Protein AF-A0A392Q602-F1 (afdb_monomer_lite)

pLDDT: mean 74.86, std 19.43, range [31.34, 97.75]

Secondary structure (DSSP, 8-state):
-EE-B---TT-EEETTEEPPBT--EE--TT-EEEETT-S--EE----SS-SS-PPPPPS---PPPPPPTT-HHHHHHHHHHHHHHT--HHHHHHHHTT----------------------------B-TTSPBPP----

InterPro domains:
  IPR000253 Forkhead-associated (FHA) domain [PF00498] (1-35)
  IPR008984 SMAD/FHA domain superfamily [SSF49879] (1-48)
  IPR050923 Cellular Process Regulator and RNA Processing Protein [PTHR23308] (1-133)

Structure (mmCIF, N/CA/C/O backbone):
data_AF-A0A392Q602-F1
#
_entry.id   AF-A0A392Q602-F1
#
loop_
_atom_site.group_PDB
_atom_site.id
_atom_site.type_symbol
_atom_site.label_atom_id
_atom_site.label_alt_id
_atom_site.label_comp_id
_atom_site.label_asym_id
_atom_site.label_entity_id
_atom_site.label_seq_id
_atom_site.pdbx_PDB_ins_code
_atom_site.Cartn_x
_atom_site.Cartn_y
_atom_site.Cartn_z
_atom_site.occupancy
_atom_site.B_iso_or_equiv
_atom_site.auth_seq_id
_atom_site.auth_comp_id
_atom_site.auth_asym_id
_atom_site.auth_atom_id
_atom_site.pdbx_PDB_model_num
ATOM 1 N N . VAL A 1 1 ? -4.007 -11.859 4.306 1.00 90.56 1 VAL A N 1
ATOM 2 C CA . VAL A 1 1 ? -4.055 -10.858 3.204 1.00 90.56 1 VAL A CA 1
ATOM 3 C C . VAL A 1 1 ? -3.012 -11.292 2.198 1.00 90.56 1 VAL A C 1
ATOM 5 O O . VAL A 1 1 ? -1.965 -11.734 2.641 1.00 90.56 1 VAL A O 1
ATOM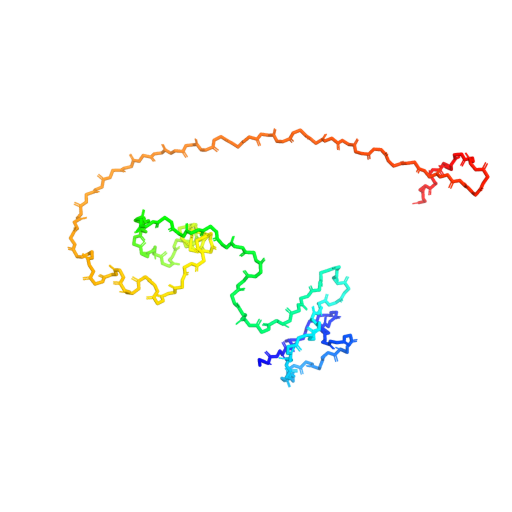 8 N N . TYR A 1 2 ? -3.280 -11.214 0.895 1.00 96.31 2 TYR A N 1
ATOM 9 C CA . TYR A 1 2 ? -2.302 -11.603 -0.128 1.00 96.31 2 TYR A CA 1
ATOM 10 C C . TYR A 1 2 ? -1.864 -10.389 -0.938 1.00 96.31 2 TYR A C 1
ATOM 12 O O . TYR A 1 2 ? -2.671 -9.498 -1.208 1.00 96.31 2 TYR A O 1
ATOM 20 N N . VAL A 1 3 ? -0.589 -10.364 -1.318 1.00 96.69 3 VAL A N 1
ATOM 21 C CA . VAL A 1 3 ? -0.001 -9.354 -2.202 1.00 96.69 3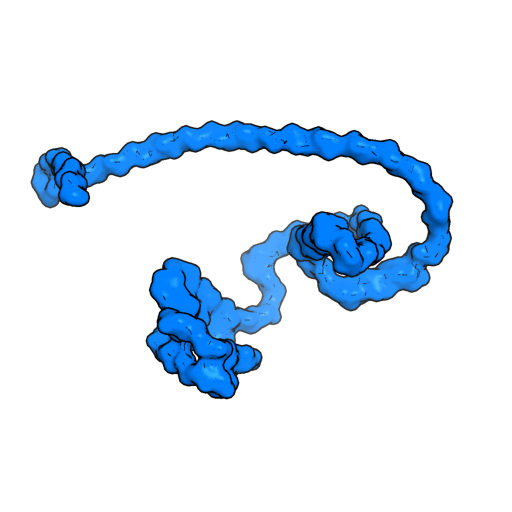 VAL A CA 1
ATOM 22 C C . VAL A 1 3 ? 0.525 -10.061 -3.446 1.00 96.69 3 VAL A C 1
ATOM 24 O O . VAL A 1 3 ? 1.161 -11.106 -3.344 1.00 96.69 3 VAL A O 1
ATOM 27 N N . ILE A 1 4 ? 0.242 -9.496 -4.619 1.00 97.62 4 ILE A N 1
ATOM 28 C CA . ILE A 1 4 ? 0.708 -9.991 -5.918 1.00 97.62 4 ILE A CA 1
ATOM 29 C C . ILE A 1 4 ? 1.412 -8.830 -6.621 1.00 97.62 4 ILE A C 1
ATOM 31 O O . ILE A 1 4 ? 0.846 -7.740 -6.725 1.00 97.62 4 ILE A O 1
ATOM 35 N N . ASP A 1 5 ? 2.633 -9.050 -7.108 1.00 97.56 5 ASP A N 1
ATOM 36 C CA . ASP A 1 5 ? 3.305 -8.106 -8.007 1.00 97.56 5 ASP A CA 1
ATOM 37 C C . ASP A 1 5 ? 2.841 -8.362 -9.448 1.00 97.56 5 ASP A C 1
ATOM 39 O O . ASP A 1 5 ? 3.036 -9.452 -9.976 1.00 97.56 5 ASP A O 1
ATOM 43 N N . LEU A 1 6 ? 2.249 -7.366 -10.106 1.00 97.50 6 LEU A N 1
ATOM 44 C CA . LEU A 1 6 ? 1.715 -7.491 -11.474 1.00 97.50 6 LEU A CA 1
ATOM 45 C C . LEU A 1 6 ? 2.780 -7.280 -12.566 1.00 97.50 6 LEU A C 1
ATOM 47 O O . LEU A 1 6 ? 2.460 -7.084 -13.738 1.00 97.50 6 LEU A O 1
ATOM 51 N N . GLY A 1 7 ? 4.061 -7.299 -12.193 1.00 96.44 7 GLY A N 1
ATOM 52 C CA . GLY A 1 7 ? 5.177 -7.053 -13.106 1.00 96.44 7 GLY A CA 1
ATOM 53 C C . GLY A 1 7 ? 5.671 -5.615 -13.053 1.00 96.44 7 GLY A C 1
ATOM 54 O O . GLY A 1 7 ? 5.985 -5.021 -14.083 1.00 96.44 7 GLY A O 1
ATOM 55 N N . SER A 1 8 ? 5.737 -5.041 -11.853 1.00 96.25 8 SER A N 1
ATOM 56 C CA . SER A 1 8 ? 6.348 -3.733 -11.651 1.00 96.25 8 SER A CA 1
ATOM 57 C C . SER A 1 8 ? 7.807 -3.722 -12.135 1.00 96.25 8 SER A C 1
ATOM 59 O O . SER A 1 8 ? 8.597 -4.614 -11.818 1.00 96.25 8 SER A O 1
ATOM 61 N N . ALA A 1 9 ? 8.192 -2.682 -12.885 1.00 96.69 9 ALA A N 1
ATOM 62 C CA . ALA A 1 9 ? 9.523 -2.586 -13.499 1.00 96.69 9 ALA A CA 1
ATOM 63 C C . ALA A 1 9 ? 10.668 -2.702 -12.476 1.00 96.69 9 ALA A C 1
ATOM 65 O O . ALA A 1 9 ? 11.707 -3.300 -12.746 1.00 96.69 9 ALA A O 1
ATOM 66 N N . HIS A 1 10 ? 10.455 -2.158 -11.277 1.00 96.75 10 HIS A N 1
ATOM 67 C CA . HIS A 1 10 ? 11.442 -2.139 -10.198 1.00 96.75 10 HIS A CA 1
ATOM 68 C C . HIS A 1 10 ? 11.129 -3.122 -9.059 1.00 96.75 10 HIS A C 1
ATOM 70 O O . HIS A 1 10 ? 11.879 -3.186 -8.086 1.00 96.75 10 HIS A O 1
ATOM 76 N N . GLY A 1 11 ? 10.060 -3.909 -9.188 1.00 97.19 11 GLY A N 1
ATOM 77 C CA . GLY A 1 11 ? 9.652 -4.907 -8.208 1.00 97.19 11 GLY A CA 1
ATOM 78 C C . GLY A 1 11 ? 8.893 -4.356 -6.999 1.00 97.19 11 GLY A C 1
ATOM 79 O O . GLY A 1 11 ? 8.992 -3.185 -6.619 1.00 97.19 11 GLY A O 1
ATOM 80 N N . THR A 1 12 ? 8.171 -5.264 -6.354 1.00 97.75 12 THR A N 1
ATOM 81 C CA . THR A 1 12 ? 7.548 -5.076 -5.040 1.00 97.75 12 THR A CA 1
ATOM 82 C C . THR A 1 12 ? 8.255 -5.950 -4.008 1.00 97.75 12 THR A C 1
ATOM 84 O O . THR A 1 12 ? 8.747 -7.023 -4.350 1.00 97.75 12 THR A O 1
ATOM 87 N N . PHE A 1 13 ? 8.335 -5.497 -2.756 1.00 97.44 13 PHE A N 1
ATOM 88 C CA . PHE A 1 13 ? 9.091 -6.168 -1.703 1.00 97.44 13 PHE A CA 1
ATOM 89 C C . PHE A 1 13 ? 8.261 -6.351 -0.432 1.00 97.44 13 PHE A C 1
ATOM 91 O O . PHE A 1 13 ? 7.706 -5.374 0.072 1.00 97.44 13 PHE A O 1
ATOM 98 N N . VAL A 1 14 ? 8.243 -7.564 0.123 1.00 96.75 14 VAL A N 1
ATOM 99 C CA . VAL A 1 14 ? 7.679 -7.881 1.446 1.00 96.75 14 VAL A CA 1
ATOM 100 C C . VAL A 1 14 ? 8.815 -8.307 2.367 1.00 96.75 14 VAL A C 1
ATOM 102 O O . VAL A 1 14 ? 9.645 -9.108 1.967 1.00 96.75 14 VAL A O 1
ATOM 105 N N . ALA A 1 15 ? 8.907 -7.746 3.575 1.00 92.88 15 ALA A N 1
ATOM 106 C CA . ALA A 1 15 ? 9.999 -8.021 4.520 1.00 92.88 15 ALA A CA 1
ATOM 107 C C . ALA A 1 15 ? 11.408 -7.881 3.896 1.00 92.88 15 ALA A C 1
ATOM 109 O O . ALA A 1 15 ? 12.340 -8.590 4.261 1.00 92.88 15 ALA A O 1
ATOM 110 N N . ASN A 1 16 ? 11.556 -6.940 2.955 1.00 92.38 16 ASN A N 1
ATOM 111 C CA . ASN A 1 16 ? 12.753 -6.711 2.135 1.00 92.38 16 ASN A CA 1
ATOM 112 C C . ASN A 1 16 ? 13.077 -7.805 1.096 1.00 92.38 16 ASN A C 1
ATOM 114 O O . ASN A 1 16 ? 14.062 -7.661 0.374 1.00 92.38 16 ASN A O 1
ATOM 118 N N . GLU A 1 17 ? 12.236 -8.821 0.944 1.00 94.56 17 GLU A N 1
ATOM 119 C CA . GLU A 1 17 ? 12.322 -9.828 -0.110 1.00 94.56 17 GLU A CA 1
ATOM 120 C C . GLU A 1 17 ? 11.524 -9.397 -1.342 1.00 94.56 17 GLU A C 1
ATOM 122 O O . GLU A 1 17 ? 10.398 -8.913 -1.222 1.00 94.56 17 GLU A O 1
ATOM 127 N N . ARG A 1 18 ? 12.103 -9.554 -2.537 1.00 96.56 18 ARG A N 1
ATOM 128 C CA . ARG A 1 18 ? 11.436 -9.207 -3.796 1.00 96.56 18 ARG A CA 1
ATOM 129 C C . ARG A 1 18 ? 10.393 -10.264 -4.154 1.00 96.56 18 ARG A C 1
ATOM 131 O O . ARG A 1 18 ? 10.721 -11.440 -4.254 1.00 96.56 18 ARG A O 1
ATOM 138 N N . LEU A 1 19 ? 9.170 -9.828 -4.433 1.00 97.19 19 LEU A N 1
ATOM 139 C CA . LEU A 1 19 ? 8.096 -10.703 -4.889 1.00 97.19 19 LEU A CA 1
ATOM 140 C C . LEU A 1 19 ? 8.304 -11.145 -6.343 1.00 97.19 19 LEU A C 1
ATOM 142 O O . LEU A 1 19 ? 8.851 -10.408 -7.168 1.00 97.19 19 LEU A O 1
ATOM 146 N N . THR A 1 20 ? 7.814 -12.341 -6.663 1.00 97.69 20 THR A N 1
ATOM 147 C CA . THR A 1 20 ? 7.760 -12.840 -8.043 1.00 97.69 20 THR A CA 1
ATOM 148 C C . THR A 1 20 ? 6.486 -12.347 -8.727 1.00 97.69 20 THR A C 1
ATOM 150 O O . THR A 1 20 ? 5.418 -12.310 -8.112 1.00 97.69 20 THR A O 1
ATOM 153 N N . LYS A 1 21 ? 6.598 -11.979 -10.009 1.00 97.62 21 LYS A N 1
ATOM 154 C CA . LYS A 1 21 ? 5.457 -11.553 -10.827 1.00 97.62 21 LYS A CA 1
ATOM 155 C C . LYS A 1 21 ? 4.361 -12.623 -10.832 1.00 97.62 21 LYS A C 1
ATOM 157 O O . LYS A 1 21 ? 4.663 -13.802 -10.990 1.00 97.62 21 LYS A O 1
ATOM 162 N N . ASP A 1 22 ? 3.112 -12.190 -10.689 1.00 97.38 22 ASP A N 1
ATOM 163 C CA . ASP A 1 22 ? 1.890 -13.006 -10.730 1.00 97.38 22 ASP A CA 1
ATOM 164 C C . ASP A 1 22 ? 1.819 -14.126 -9.672 1.00 97.38 22 ASP A C 1
ATOM 166 O O . ASP A 1 22 ? 0.926 -14.970 -9.717 1.00 97.38 22 ASP A O 1
ATOM 170 N N . SER A 1 23 ? 2.719 -14.122 -8.683 1.00 97.00 23 SER A N 1
ATOM 171 C CA . SER A 1 23 ? 2.711 -15.084 -7.583 1.00 97.00 23 SER A CA 1
ATOM 172 C C . SER A 1 23 ? 2.099 -14.441 -6.338 1.00 97.00 23 SER A C 1
ATOM 174 O O . SER A 1 23 ? 2.677 -13.484 -5.814 1.00 97.00 23 SER A O 1
ATOM 176 N N . PRO A 1 24 ? 0.958 -14.937 -5.826 1.00 97.12 24 PRO A N 1
ATOM 177 C CA . PRO A 1 24 ? 0.418 -14.466 -4.560 1.00 97.12 24 PRO A CA 1
ATOM 178 C C . PRO A 1 24 ? 1.348 -14.845 -3.413 1.00 97.12 24 PRO A C 1
ATOM 180 O O . PRO A 1 24 ? 1.749 -15.998 -3.276 1.00 97.12 24 PRO A O 1
ATOM 183 N N . VAL A 1 25 ? 1.665 -13.860 -2.579 1.00 96.81 25 VAL A N 1
ATOM 184 C CA . VAL A 1 25 ? 2.444 -14.038 -1.354 1.00 96.81 25 VAL A CA 1
ATOM 185 C C . VAL A 1 25 ? 1.596 -13.619 -0.167 1.00 96.81 25 VAL A C 1
ATOM 187 O O . VAL A 1 25 ? 0.922 -12.582 -0.197 1.00 96.81 25 VAL A O 1
ATOM 190 N N . GLU A 1 26 ? 1.584 -14.459 0.864 1.00 95.62 26 GLU A N 1
ATOM 191 C CA . GLU A 1 26 ? 0.888 -14.156 2.105 1.00 95.62 26 GLU A CA 1
ATOM 192 C C . GLU A 1 26 ? 1.594 -13.009 2.827 1.00 95.62 26 GLU A C 1
ATOM 194 O O . GLU A 1 26 ? 2.802 -13.032 3.044 1.00 95.62 26 GLU A O 1
ATOM 199 N N . PHE A 1 27 ? 0.823 -11.976 3.154 1.00 95.38 27 PHE A N 1
ATOM 200 C CA . PHE A 1 27 ? 1.299 -10.799 3.856 1.00 95.38 27 PHE A CA 1
ATOM 201 C C . PHE A 1 27 ? 0.712 -10.787 5.261 1.00 95.38 27 PHE A C 1
ATOM 203 O O . PHE A 1 27 ? -0.501 -10.622 5.454 1.00 95.38 27 PHE A O 1
ATOM 210 N N . GLU A 1 28 ? 1.594 -10.987 6.231 1.00 94.12 28 GLU A N 1
ATOM 211 C CA . GLU A 1 28 ? 1.277 -11.132 7.641 1.00 94.12 28 GLU A CA 1
ATOM 212 C C . GLU A 1 28 ? 1.384 -9.810 8.404 1.00 94.12 28 GLU A C 1
ATOM 214 O O . GLU A 1 28 ? 2.009 -8.829 7.988 1.00 94.12 28 GLU A O 1
ATOM 219 N N . VAL A 1 29 ? 0.740 -9.776 9.568 1.00 93.62 29 VAL A 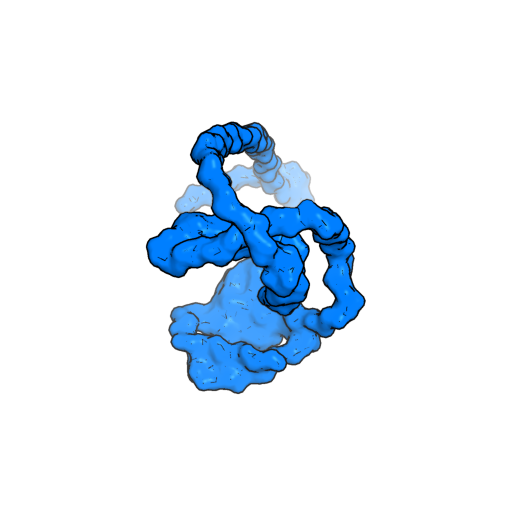N 1
ATOM 220 C CA . VAL A 1 29 ? 0.775 -8.621 10.463 1.00 93.62 29 VAL A CA 1
ATOM 221 C C . VAL A 1 29 ? 2.208 -8.371 10.942 1.00 93.62 29 VAL A C 1
ATOM 223 O O . VAL A 1 29 ? 2.904 -9.280 11.371 1.00 93.62 29 VAL A O 1
ATOM 226 N N . GLY A 1 30 ? 2.632 -7.111 10.913 1.00 92.19 30 GLY A N 1
ATOM 227 C CA . GLY A 1 30 ? 3.964 -6.666 11.316 1.00 92.19 30 GLY A CA 1
ATOM 228 C C . GLY A 1 30 ? 4.981 -6.659 10.177 1.00 92.19 30 GLY A C 1
ATOM 229 O O . GLY A 1 30 ? 5.995 -5.970 10.288 1.00 92.19 30 GLY A O 1
ATOM 230 N N . GLN A 1 31 ? 4.702 -7.339 9.064 1.00 94.88 31 GLN A N 1
ATOM 231 C CA . GLN A 1 31 ? 5.584 -7.317 7.905 1.00 94.88 31 GLN A CA 1
ATOM 232 C C . GLN A 1 31 ? 5.539 -5.962 7.189 1.00 94.88 31 GLN A C 1
ATOM 234 O O . GLN A 1 31 ? 4.525 -5.255 7.173 1.00 94.88 31 GLN A O 1
ATOM 239 N N . SER A 1 32 ? 6.669 -5.608 6.578 1.00 95.06 32 SER A N 1
ATOM 240 C CA . SER A 1 32 ? 6.809 -4.412 5.756 1.00 95.06 32 SER A CA 1
ATOM 241 C C . SER A 1 32 ? 6.506 -4.721 4.292 1.00 95.06 32 SER A C 1
ATOM 243 O O . SER A 1 32 ? 6.914 -5.753 3.777 1.00 95.06 32 SER A O 1
ATOM 245 N N . LEU A 1 33 ? 5.822 -3.805 3.615 1.00 96.94 33 LEU A N 1
ATOM 246 C CA . LEU A 1 33 ? 5.608 -3.787 2.173 1.00 96.94 33 LEU A CA 1
ATOM 247 C C . LEU A 1 33 ? 6.224 -2.501 1.615 1.00 96.94 33 LEU A C 1
ATOM 249 O O . LEU A 1 33 ? 5.967 -1.401 2.118 1.00 96.94 33 LEU A O 1
ATOM 253 N N . ARG A 1 34 ? 7.040 -2.631 0.571 1.00 97.44 34 ARG A N 1
ATOM 254 C CA . ARG A 1 34 ? 7.707 -1.513 -0.101 1.00 97.44 34 ARG A CA 1
ATOM 255 C C . ARG A 1 34 ? 7.667 -1.710 -1.610 1.00 97.44 34 ARG A C 1
ATOM 257 O O . ARG A 1 34 ? 7.862 -2.814 -2.104 1.00 97.44 34 ARG A O 1
ATOM 264 N N . PHE A 1 35 ? 7.451 -0.625 -2.340 1.00 96.50 35 PHE A N 1
ATOM 265 C CA . PHE A 1 35 ? 7.478 -0.634 -3.798 1.00 96.50 35 PHE A CA 1
ATOM 266 C C . PHE A 1 35 ? 8.822 -0.091 -4.260 1.00 96.50 35 PHE A C 1
ATOM 268 O O . PHE A 1 35 ? 9.155 1.053 -3.950 1.00 96.50 35 PHE A O 1
ATOM 275 N N . ALA A 1 36 ? 9.592 -0.885 -5.002 1.00 94.44 36 ALA A N 1
ATOM 276 C CA . ALA A 1 36 ? 10.889 -0.463 -5.517 1.00 94.44 36 ALA A CA 1
ATOM 277 C C . ALA A 1 36 ? 11.787 0.168 -4.424 1.00 94.44 36 ALA A C 1
ATOM 279 O O . ALA A 1 36 ? 11.836 -0.283 -3.276 1.00 94.44 36 ALA A O 1
ATOM 280 N N . ALA A 1 37 ? 12.464 1.261 -4.779 1.00 91.75 37 ALA A N 1
ATOM 281 C CA . ALA A 1 37 ? 13.250 2.099 -3.882 1.00 91.75 37 ALA A CA 1
ATOM 282 C C . ALA A 1 37 ? 12.418 3.207 -3.199 1.00 91.75 37 ALA A C 1
ATOM 284 O O . ALA A 1 37 ? 12.966 4.241 -2.815 1.00 91.75 37 ALA A O 1
ATOM 285 N N . SER A 1 38 ? 11.093 3.049 -3.062 1.00 93.06 38 SER A N 1
ATOM 286 C CA . SER A 1 38 ? 10.273 4.071 -2.408 1.00 93.06 38 SER A CA 1
ATOM 287 C C . SER A 1 38 ? 10.724 4.289 -0.963 1.00 93.06 38 SER A C 1
ATOM 289 O O . SER A 1 38 ? 10.894 3.332 -0.210 1.00 93.06 38 SER A O 1
ATOM 291 N N . THR A 1 39 ? 10.801 5.547 -0.531 1.00 94.19 39 THR A N 1
ATOM 292 C CA . THR A 1 39 ? 11.075 5.912 0.872 1.00 94.19 39 THR A CA 1
ATOM 293 C C . THR A 1 39 ? 9.907 5.605 1.814 1.00 94.19 39 THR A C 1
ATOM 295 O O . THR A 1 39 ? 10.036 5.716 3.031 1.00 94.19 39 THR A O 1
ATOM 298 N N . ARG A 1 40 ? 8.748 5.222 1.263 1.00 94.56 40 ARG A N 1
ATOM 299 C CA . ARG A 1 40 ? 7.553 4.848 2.018 1.00 94.56 40 ARG A CA 1
ATOM 300 C C . ARG A 1 40 ? 7.552 3.351 2.294 1.00 94.56 40 ARG A C 1
ATOM 302 O O . ARG A 1 40 ? 7.795 2.546 1.400 1.00 94.56 40 ARG A O 1
ATOM 309 N N . VAL A 1 41 ? 7.232 2.995 3.532 1.00 95.00 41 VAL A N 1
ATOM 310 C CA . VAL A 1 41 ? 7.076 1.608 3.972 1.00 95.00 41 VAL A CA 1
ATOM 311 C C . VAL A 1 41 ? 5.680 1.450 4.553 1.00 95.00 41 VAL A C 1
ATOM 313 O O . VAL A 1 41 ? 5.281 2.192 5.451 1.00 95.00 41 VAL A O 1
ATOM 316 N N . TYR A 1 42 ? 4.938 0.488 4.024 1.00 94.94 42 TYR A N 1
ATOM 317 C CA . TYR A 1 42 ? 3.618 0.113 4.507 1.00 94.94 42 TYR A CA 1
ATOM 318 C C . TYR A 1 42 ? 3.774 -1.068 5.461 1.00 94.94 42 TYR A C 1
ATOM 320 O O . TYR A 1 42 ? 4.612 -1.931 5.235 1.00 94.94 42 TYR A O 1
ATOM 328 N N . ILE A 1 43 ? 3.004 -1.107 6.545 1.00 93.50 43 ILE A N 1
ATOM 329 C CA . ILE A 1 43 ? 3.069 -2.191 7.533 1.00 93.50 43 ILE A CA 1
ATOM 330 C C . ILE A 1 43 ? 1.648 -2.668 7.783 1.00 93.50 43 ILE A C 1
ATOM 332 O O . ILE A 1 43 ? 0.791 -1.852 8.145 1.00 93.50 43 ILE A O 1
ATOM 336 N N . LEU A 1 44 ? 1.396 -3.966 7.603 1.00 91.25 44 LEU A N 1
ATOM 337 C CA . LEU A 1 44 ? 0.107 -4.547 7.961 1.00 91.25 44 LEU A CA 1
ATOM 338 C C . LEU A 1 44 ? -0.001 -4.594 9.482 1.00 91.25 44 LEU A C 1
ATOM 340 O O . LEU A 1 44 ? 0.869 -5.129 10.157 1.00 91.25 44 LEU A O 1
ATOM 344 N N . ARG A 1 45 ? -1.059 -4.022 10.047 1.00 87.00 45 ARG A N 1
ATOM 345 C CA . ARG A 1 45 ? -1.306 -4.045 11.493 1.00 87.00 45 ARG A CA 1
ATOM 346 C C . ARG A 1 45 ? -2.622 -4.755 11.769 1.00 87.00 45 ARG A C 1
ATOM 348 O O . ARG A 1 45 ? -3.572 -4.592 11.004 1.00 87.00 45 ARG A O 1
ATOM 355 N N . LYS A 1 46 ? -2.685 -5.513 12.867 1.00 84.25 46 LYS A N 1
ATOM 356 C CA . LYS A 1 46 ? -3.955 -6.014 13.397 1.00 84.25 46 LYS A CA 1
ATOM 357 C C . LYS A 1 46 ? -4.773 -4.809 13.868 1.00 84.25 46 LYS A C 1
ATOM 359 O O . LYS A 1 46 ? -4.227 -3.858 14.425 1.00 84.25 46 LYS A O 1
ATOM 364 N N . ASN A 1 47 ? -6.058 -4.801 13.544 1.00 73.06 47 ASN A N 1
ATOM 365 C CA . ASN A 1 47 ? -6.933 -3.678 13.842 1.00 73.06 47 ASN A CA 1
ATOM 366 C C . ASN A 1 47 ? -7.446 -3.783 15.285 1.00 73.06 47 ASN A C 1
ATOM 368 O O . ASN A 1 47 ? -8.402 -4.512 15.520 1.00 73.06 47 ASN A O 1
ATOM 372 N N . ASP A 1 48 ? -6.847 -3.037 16.215 1.00 62.84 48 ASP A N 1
ATOM 373 C CA . A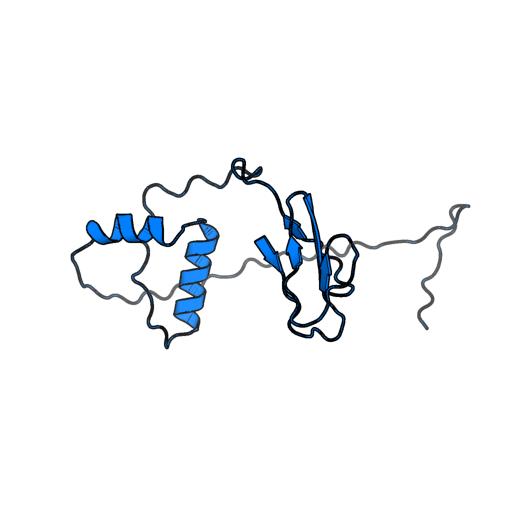SP A 1 48 ? -7.312 -2.948 17.612 1.00 62.84 48 ASP A CA 1
ATOM 374 C C . ASP A 1 48 ? -8.089 -1.637 17.899 1.00 62.84 48 ASP A C 1
ATOM 376 O O . ASP A 1 48 ? -8.174 -1.200 19.039 1.00 62.84 48 ASP A O 1
ATOM 380 N N . ALA A 1 49 ? -8.706 -1.026 16.873 1.00 58.62 49 ALA A N 1
ATOM 381 C CA . ALA A 1 49 ? -9.162 0.373 16.805 1.00 58.62 49 ALA A CA 1
ATOM 382 C C . ALA A 1 49 ? -7.992 1.348 16.575 1.00 58.62 49 ALA A C 1
ATOM 384 O O . ALA A 1 49 ? -7.021 1.386 17.321 1.00 58.62 49 ALA A O 1
ATOM 385 N N . ALA A 1 50 ? -8.051 2.108 15.477 1.00 57.31 50 ALA A N 1
ATOM 386 C CA . ALA A 1 50 ? -6.969 2.966 14.996 1.00 57.31 50 ALA A CA 1
ATOM 387 C C . ALA A 1 50 ? -6.298 3.773 16.128 1.00 57.31 50 ALA A C 1
ATOM 389 O O . ALA A 1 50 ? -6.947 4.573 16.794 1.00 57.31 50 ALA A O 1
ATOM 390 N N . LEU A 1 51 ? -4.979 3.604 16.285 1.00 54.88 51 LEU A N 1
ATOM 391 C CA . LEU A 1 51 ? -4.107 4.270 17.274 1.00 54.88 51 LEU A CA 1
ATOM 392 C C . LEU A 1 51 ? -4.114 5.810 17.202 1.00 54.88 51 LEU A C 1
ATOM 394 O O . LEU A 1 51 ? -3.479 6.483 18.009 1.00 54.88 51 LEU A O 1
ATOM 398 N N . PHE A 1 52 ? -4.835 6.367 16.232 1.00 59.91 52 PHE A N 1
ATOM 399 C CA . PHE A 1 52 ? -5.202 7.767 16.175 1.00 59.91 52 PHE A CA 1
ATOM 400 C C . PHE A 1 52 ? -6.705 7.846 16.429 1.00 59.91 52 PHE A C 1
ATOM 402 O O . PHE A 1 52 ? -7.458 7.273 15.633 1.00 59.91 52 PHE A O 1
ATOM 409 N N . PRO A 1 53 ? -7.166 8.544 17.483 1.00 59.66 53 PRO A N 1
ATOM 410 C CA . PRO A 1 53 ? -8.586 8.797 17.643 1.00 59.66 53 PRO A CA 1
ATOM 411 C C . PRO A 1 53 ? -9.083 9.469 16.365 1.00 59.66 53 PRO A C 1
ATOM 413 O O . PRO A 1 53 ? -8.710 10.600 16.047 1.00 59.66 53 PRO A O 1
ATOM 416 N N . ARG A 1 54 ? -9.890 8.739 15.588 1.00 61.09 54 ARG A N 1
ATOM 417 C CA . ARG A 1 54 ? -10.598 9.347 14.468 1.00 61.09 54 ARG A CA 1
ATOM 418 C C . ARG A 1 54 ? -11.519 10.404 15.070 1.00 61.09 54 ARG A C 1
ATOM 420 O O . ARG A 1 54 ? -12.146 10.120 16.097 1.00 61.09 54 ARG A O 1
ATOM 427 N N . PRO A 1 55 ? -11.606 11.607 14.479 1.00 63.41 55 PRO A N 1
ATOM 428 C CA . PRO A 1 55 ? -12.642 12.550 14.860 1.00 63.41 55 PRO A CA 1
ATOM 429 C C . PRO A 1 55 ? -13.967 11.795 14.868 1.00 63.41 55 PRO A C 1
ATOM 431 O O . PRO A 1 55 ? -14.262 11.082 13.904 1.00 63.41 55 PRO A O 1
ATOM 434 N N . LYS A 1 56 ? -14.721 11.886 15.970 1.00 62.81 56 LYS A N 1
ATOM 435 C CA . LYS A 1 56 ? -16.062 11.302 16.011 1.00 62.81 56 LYS A CA 1
ATOM 436 C C . LYS A 1 56 ? -16.803 11.846 14.788 1.00 62.81 56 LYS A C 1
ATOM 438 O O . LYS A 1 56 ? -16.790 13.069 14.604 1.00 62.81 56 LYS A O 1
ATOM 443 N N . PRO A 1 57 ? -17.362 10.982 13.924 1.00 59.91 57 PRO A N 1
ATOM 444 C CA . PRO A 1 57 ? -18.129 11.472 12.797 1.00 59.91 57 PRO A CA 1
ATOM 445 C C . PRO A 1 57 ? -19.237 12.377 13.358 1.00 59.91 57 PRO A C 1
ATOM 447 O O . PRO A 1 57 ? -19.841 12.019 14.373 1.00 59.91 57 PRO A O 1
ATOM 450 N N . PRO A 1 58 ? -19.469 13.562 12.772 1.00 64.69 58 PRO A N 1
ATOM 451 C CA . PRO A 1 58 ? -20.623 14.372 13.120 1.00 64.69 58 PRO A CA 1
ATOM 452 C C . PRO A 1 58 ? -21.877 13.495 13.074 1.00 64.69 58 PRO A C 1
ATOM 454 O O . PRO A 1 58 ? -22.089 12.764 12.104 1.00 64.69 58 PRO A O 1
ATOM 457 N N . THR A 1 59 ? -22.680 13.552 14.136 1.00 61.03 59 THR A N 1
ATOM 458 C CA . THR A 1 59 ? -23.890 12.732 14.315 1.00 61.03 59 THR A CA 1
ATOM 459 C C . THR A 1 59 ? -24.873 12.895 13.146 1.00 61.03 59 THR A C 1
ATOM 461 O O . THR A 1 59 ? -25.594 11.963 12.806 1.00 61.03 59 THR A O 1
ATOM 464 N N . GLU A 1 60 ? -24.806 14.023 12.434 1.00 62.78 60 GLU A N 1
ATOM 465 C CA . GLU A 1 60 ? -25.595 14.325 11.243 1.00 62.78 60 GLU A CA 1
ATOM 466 C C . GLU A 1 60 ? -24.685 14.838 10.119 1.00 62.78 60 GLU A C 1
ATOM 468 O O . GLU A 1 60 ? -24.419 16.030 9.992 1.00 62.78 60 GLU A O 1
ATOM 473 N N . ILE A 1 61 ? -24.174 13.933 9.285 1.00 63.03 61 ILE A N 1
ATOM 474 C CA . ILE A 1 61 ? -23.672 14.310 7.959 1.00 63.03 61 ILE A CA 1
ATOM 475 C C . ILE A 1 61 ? -24.730 13.889 6.949 1.00 63.03 61 ILE A C 1
ATOM 477 O O . ILE A 1 61 ? -24.996 12.691 6.797 1.00 63.03 61 ILE A O 1
ATOM 481 N N . ASN A 1 62 ? -25.334 14.875 6.285 1.00 70.00 62 ASN A N 1
ATOM 482 C CA . ASN A 1 62 ? -26.148 14.661 5.099 1.00 70.00 62 ASN A CA 1
ATOM 483 C C . ASN A 1 62 ? -25.194 14.399 3.929 1.00 70.00 62 ASN A C 1
ATOM 485 O O . ASN A 1 62 ? -24.460 15.292 3.503 1.00 70.00 62 ASN A O 1
ATOM 489 N N . PHE A 1 63 ? -25.137 13.149 3.476 1.00 68.69 63 PHE A N 1
ATOM 490 C CA . PHE A 1 63 ? -24.385 12.818 2.275 1.00 68.69 63 PHE A CA 1
ATOM 491 C C . PHE A 1 63 ? -25.230 13.160 1.056 1.00 68.69 63 PHE A C 1
ATOM 493 O O . PHE A 1 63 ? -26.420 12.832 1.048 1.00 68.69 63 PHE A O 1
ATOM 500 N N . PRO A 1 64 ? -24.632 13.769 0.020 1.00 73.06 64 PRO A N 1
ATOM 501 C CA . PRO A 1 64 ? -25.308 13.852 -1.258 1.00 73.06 64 PRO A CA 1
ATOM 502 C C . PRO A 1 64 ? -25.581 12.428 -1.776 1.00 73.06 64 PRO A C 1
ATOM 504 O O . PRO A 1 64 ? -24.850 11.489 -1.424 1.00 73.06 64 PRO A O 1
ATOM 507 N N . PRO A 1 65 ? -26.626 12.249 -2.599 1.00 77.44 65 PRO A N 1
ATOM 508 C CA . PRO A 1 65 ? -26.872 10.979 -3.264 1.00 77.44 65 PRO A CA 1
ATOM 509 C C . PRO A 1 65 ? -25.639 10.545 -4.080 1.00 77.44 65 PRO A C 1
ATOM 511 O O . PRO A 1 65 ? -24.824 11.395 -4.454 1.00 77.44 65 PRO A O 1
ATOM 514 N N . PRO A 1 66 ? -25.481 9.235 -4.351 1.00 81.25 66 PRO A N 1
ATOM 515 C CA . PRO A 1 66 ? -24.394 8.740 -5.186 1.00 81.25 66 PRO A CA 1
ATOM 516 C C . PRO A 1 66 ? -24.355 9.496 -6.527 1.00 81.25 66 PRO A C 1
ATOM 518 O O . PRO A 1 66 ? -25.407 9.625 -7.159 1.00 81.25 66 PRO A O 1
ATOM 521 N N . PRO A 1 67 ? -23.188 10.015 -6.947 1.00 86.44 67 PRO A N 1
ATOM 522 C CA . PRO A 1 67 ? -23.065 10.742 -8.205 1.00 86.44 67 PRO A CA 1
ATOM 523 C C . PRO A 1 67 ? -23.218 9.806 -9.412 1.00 86.44 67 PRO A C 1
ATOM 525 O O . PRO A 1 67 ? -23.057 8.589 -9.292 1.00 86.44 67 PRO A O 1
ATOM 528 N N . ASP A 1 68 ? -23.504 10.388 -10.578 1.00 88.44 68 ASP A N 1
ATOM 529 C CA . ASP A 1 68 ? -23.441 9.677 -11.858 1.00 88.44 68 ASP A CA 1
ATOM 530 C C . ASP A 1 68 ? -22.009 9.151 -12.073 1.00 88.44 68 ASP A C 1
ATOM 532 O O . ASP A 1 68 ? -21.063 9.935 -11.968 1.00 88.44 68 ASP A O 1
ATOM 536 N N . PRO A 1 69 ? -21.812 7.850 -12.365 1.00 87.06 69 PRO A N 1
ATOM 537 C CA . PRO A 1 69 ? -20.486 7.297 -12.639 1.00 87.06 69 PRO A CA 1
ATOM 538 C C . PRO A 1 69 ? -19.787 7.920 -13.855 1.00 87.06 69 PRO A C 1
ATOM 540 O O . PRO A 1 69 ? -18.585 7.737 -13.997 1.00 87.06 69 PRO A O 1
ATOM 543 N N . SER A 1 70 ? -20.516 8.620 -14.725 1.00 91.25 70 SER A N 1
ATOM 544 C CA . SER A 1 70 ? -19.960 9.307 -15.898 1.00 91.25 70 SER A CA 1
ATOM 545 C C . SER A 1 70 ? -19.310 10.655 -15.555 1.00 91.25 70 SER A C 1
ATOM 547 O O . SER A 1 70 ? -18.576 11.206 -16.374 1.00 91.25 70 SER A O 1
ATOM 549 N N . ASP A 1 71 ? -19.590 11.203 -14.367 1.00 92.12 71 ASP A N 1
ATOM 550 C CA . ASP A 1 71 ? -19.030 12.463 -13.875 1.00 92.12 71 ASP A CA 1
ATOM 551 C C . ASP A 1 71 ? -17.866 12.184 -12.910 1.00 92.12 71 ASP A C 1
ATOM 553 O O . ASP A 1 71 ? -18.038 12.007 -11.699 1.00 92.12 71 ASP A O 1
ATOM 557 N N . GLU A 1 72 ? -16.655 12.133 -13.467 1.00 89.88 72 GLU A N 1
ATOM 558 C CA . GLU A 1 72 ? -15.422 11.835 -12.731 1.00 89.88 72 GLU A CA 1
ATOM 559 C C . GLU A 1 72 ? -15.173 12.815 -11.570 1.00 89.88 72 GLU A C 1
ATOM 561 O O . GLU A 1 72 ? -14.767 12.403 -10.479 1.00 89.88 72 GLU A O 1
ATOM 566 N N . ASP A 1 73 ? -15.465 14.107 -11.753 1.00 88.62 73 ASP A N 1
ATOM 567 C CA . ASP A 1 73 ? -15.239 15.130 -10.726 1.00 88.62 73 ASP A CA 1
ATOM 568 C C . ASP A 1 73 ? -16.207 14.959 -9.545 1.00 88.62 73 ASP A C 1
ATOM 570 O O . ASP A 1 73 ? -15.815 15.071 -8.369 1.00 88.62 73 ASP A O 1
ATOM 574 N N . ALA A 1 74 ? -17.466 14.620 -9.831 1.00 87.12 74 ALA A N 1
ATOM 575 C CA . ALA A 1 74 ? -18.454 14.308 -8.805 1.00 87.12 74 ALA A CA 1
ATOM 576 C C . ALA A 1 74 ? -18.091 13.024 -8.040 1.00 87.12 74 ALA A C 1
ATOM 578 O O . ALA A 1 74 ? -18.151 13.000 -6.803 1.00 87.12 74 ALA A O 1
ATOM 579 N N . VAL A 1 75 ? -17.638 11.981 -8.744 1.00 87.25 75 VAL A N 1
ATOM 580 C CA . VAL A 1 75 ? -17.174 10.718 -8.144 1.00 87.25 75 VAL A CA 1
ATOM 581 C C . VAL A 1 75 ? -15.968 10.945 -7.230 1.00 87.25 75 VAL A C 1
ATOM 583 O O . VAL A 1 75 ? -15.936 10.440 -6.099 1.00 87.25 75 VAL A O 1
ATOM 586 N N . VAL A 1 76 ? -14.986 11.738 -7.665 1.00 88.50 76 VAL A N 1
ATOM 587 C CA . VAL A 1 76 ? -13.807 12.084 -6.857 1.00 88.50 76 VAL A CA 1
ATOM 588 C C . VAL A 1 76 ? -14.213 12.852 -5.603 1.00 88.50 76 VAL A C 1
ATOM 590 O O . VAL A 1 76 ? -13.749 12.529 -4.503 1.00 88.50 76 VAL A O 1
ATOM 593 N N . THR A 1 77 ? -15.104 13.836 -5.736 1.00 88.94 77 THR A N 1
ATOM 594 C CA . THR A 1 77 ? -15.578 14.652 -4.610 1.00 88.94 77 THR A CA 1
ATOM 595 C C . THR A 1 77 ? -16.310 13.798 -3.578 1.00 88.94 77 THR A C 1
ATOM 597 O O . THR A 1 77 ? -16.004 13.861 -2.382 1.00 88.94 77 THR A O 1
ATOM 600 N N . TYR A 1 78 ? -17.217 12.936 -4.037 1.00 86.44 78 TYR A N 1
ATOM 601 C CA . TYR A 1 78 ? -17.964 12.008 -3.196 1.00 86.44 78 TYR A CA 1
ATOM 602 C C . TYR A 1 78 ? -17.044 11.041 -2.433 1.00 86.44 78 TYR A C 1
ATOM 604 O O . TYR A 1 78 ? -17.099 10.964 -1.204 1.00 86.44 78 TYR A O 1
ATOM 612 N N . ASN A 1 79 ? -16.123 10.364 -3.126 1.00 86.75 79 ASN A N 1
ATOM 613 C CA . ASN A 1 79 ? -15.185 9.429 -2.495 1.00 86.75 79 ASN A CA 1
ATOM 614 C C . ASN A 1 79 ? -14.227 10.129 -1.520 1.00 86.75 79 ASN A C 1
ATOM 616 O O . ASN A 1 79 ? -13.891 9.589 -0.463 1.00 86.75 79 ASN A O 1
ATOM 620 N N . THR A 1 80 ? -13.814 11.357 -1.840 1.00 88.25 80 THR A N 1
ATOM 621 C CA . THR A 1 80 ? -13.001 12.189 -0.944 1.00 88.25 80 THR A CA 1
ATOM 622 C C . THR A 1 80 ? -13.745 12.506 0.353 1.00 88.25 80 THR A C 1
ATOM 624 O O . THR A 1 80 ? -13.155 12.418 1.434 1.00 88.25 80 THR A O 1
ATOM 627 N N . LEU A 1 81 ? -15.038 12.841 0.272 1.00 83.50 81 LEU A N 1
ATOM 628 C CA . LEU A 1 81 ? -15.885 13.060 1.447 1.00 83.50 81 LEU A CA 1
ATOM 629 C C . LEU A 1 81 ? -16.013 11.785 2.290 1.00 83.50 81 LEU A C 1
ATOM 631 O O . LEU A 1 81 ? -15.830 11.850 3.504 1.00 83.50 81 LEU A O 1
ATOM 635 N N . LEU A 1 82 ? -16.242 10.625 1.671 1.00 82.38 82 LEU A N 1
ATOM 636 C CA . LEU A 1 82 ? -16.325 9.349 2.392 1.00 82.38 82 LEU A CA 1
ATOM 637 C C . LEU A 1 82 ? -15.029 9.007 3.138 1.00 82.38 82 LEU A C 1
ATOM 639 O O . LEU A 1 82 ? -15.059 8.701 4.333 1.00 82.38 82 LEU A O 1
ATOM 643 N N . ASN A 1 83 ? -13.884 9.135 2.464 1.00 83.44 83 ASN A N 1
ATOM 644 C CA . ASN A 1 83 ? -12.572 8.867 3.052 1.00 83.44 83 ASN A CA 1
ATOM 645 C C . ASN A 1 83 ? -12.252 9.809 4.222 1.00 83.44 83 ASN A C 1
ATOM 647 O O . ASN A 1 83 ? -11.664 9.376 5.213 1.00 83.44 83 ASN A O 1
ATOM 651 N N . ARG A 1 84 ? -12.670 11.082 4.143 1.00 82.50 84 ARG A N 1
ATOM 652 C CA . ARG A 1 84 ? -12.476 12.076 5.214 1.00 82.50 84 ARG A CA 1
ATOM 653 C C . ARG A 1 84 ? -13.138 11.655 6.522 1.00 82.50 84 ARG A C 1
ATOM 655 O O . ARG A 1 84 ? -12.563 11.868 7.586 1.00 82.50 84 ARG A O 1
ATOM 662 N N . TYR A 1 85 ? -14.332 11.078 6.438 1.00 76.44 85 TYR A N 1
ATOM 663 C CA . TYR A 1 85 ? -15.097 10.661 7.612 1.00 76.44 85 TYR A CA 1
ATOM 664 C C . TYR A 1 85 ? -14.908 9.181 7.961 1.00 76.44 85 TYR A C 1
ATOM 666 O O . TYR A 1 85 ? -15.456 8.718 8.958 1.00 76.44 85 TYR A O 1
ATOM 674 N N . GLY A 1 86 ? -14.109 8.445 7.181 1.00 72.31 86 GLY A N 1
ATOM 675 C CA . GLY A 1 86 ? -13.850 7.023 7.403 1.00 72.31 86 GLY A CA 1
ATOM 676 C C . GLY A 1 86 ? -15.112 6.165 7.320 1.00 72.31 86 GLY A C 1
ATOM 677 O O . GLY A 1 86 ? -15.204 5.163 8.026 1.00 72.31 86 GLY A O 1
ATOM 678 N N . ILE A 1 87 ? -16.079 6.590 6.506 1.00 70.25 87 ILE A N 1
ATOM 679 C CA . ILE A 1 87 ? -17.391 5.957 6.380 1.00 70.25 87 ILE A CA 1
ATOM 680 C C . ILE A 1 87 ? -17.290 4.807 5.394 1.00 70.25 87 ILE A C 1
ATOM 682 O O . ILE A 1 87 ? -16.768 4.951 4.287 1.00 70.25 87 ILE A O 1
ATOM 686 N N . THR A 1 88 ? -17.795 3.656 5.810 1.00 67.50 88 THR A N 1
ATOM 687 C CA . THR A 1 88 ? -17.817 2.446 4.996 1.00 67.50 88 THR A CA 1
ATOM 688 C C . THR A 1 88 ? -19.157 2.321 4.277 1.00 67.50 88 THR A C 1
ATOM 690 O O . THR A 1 88 ? -20.167 2.867 4.715 1.00 67.50 88 THR A O 1
ATOM 693 N N . LYS A 1 89 ? -19.203 1.594 3.152 1.00 64.19 89 LYS A N 1
ATOM 694 C CA . LYS A 1 89 ? -20.446 1.434 2.371 1.00 64.19 89 LYS A CA 1
ATOM 695 C C . LYS A 1 89 ? -21.615 0.878 3.209 1.00 64.19 89 LYS A C 1
ATOM 697 O O . LYS A 1 89 ? -22.758 1.239 2.956 1.00 64.19 89 LYS A O 1
ATOM 702 N N . SER A 1 90 ? -21.339 0.073 4.238 1.00 59.84 90 SER A N 1
ATOM 703 C CA . SER A 1 90 ? -22.328 -0.437 5.203 1.00 59.84 90 SER A CA 1
ATOM 704 C C . SER A 1 90 ? -22.986 0.651 6.064 1.00 59.84 90 SER A C 1
ATOM 706 O O . SER A 1 90 ? -24.171 0.550 6.387 1.00 59.84 90 SER A O 1
ATOM 708 N N . ASP A 1 91 ? -22.258 1.721 6.381 1.00 61.34 91 ASP A N 1
ATOM 709 C CA . ASP A 1 91 ? -22.773 2.845 7.175 1.00 61.34 91 ASP A CA 1
ATOM 710 C C . ASP A 1 91 ? -23.759 3.706 6.361 1.00 61.34 91 ASP A C 1
ATOM 712 O O . ASP A 1 91 ? -24.665 4.328 6.914 1.00 61.34 91 ASP A O 1
ATOM 716 N N . LEU A 1 92 ? -23.608 3.722 5.030 1.00 60.78 92 LEU A N 1
ATOM 717 C CA . LEU A 1 92 ? -24.479 4.452 4.101 1.00 60.78 92 LEU A CA 1
ATOM 718 C C . LEU A 1 92 ? -25.785 3.703 3.817 1.00 60.78 92 LEU A C 1
ATOM 720 O O . LEU A 1 92 ? -26.846 4.323 3.776 1.00 60.78 92 LEU A O 1
ATOM 724 N N . VAL A 1 93 ? -25.720 2.375 3.664 1.00 56.97 93 VAL A N 1
ATOM 725 C CA . VAL A 1 93 ? -26.908 1.526 3.448 1.00 56.97 93 VAL A CA 1
ATOM 726 C C . VAL A 1 93 ? -27.873 1.650 4.628 1.00 56.97 93 VAL A C 1
ATOM 728 O O . VAL A 1 93 ? -29.072 1.828 4.422 1.00 56.97 93 VAL A O 1
ATOM 731 N N . SER A 1 94 ? -27.339 1.685 5.852 1.00 53.09 94 SER A N 1
ATOM 732 C CA . SER A 1 94 ? -28.120 1.900 7.077 1.00 53.09 94 SER A CA 1
ATOM 733 C C . SER A 1 94 ? -28.885 3.234 7.079 1.00 53.09 94 SER A C 1
ATOM 735 O O . SER A 1 94 ? -29.998 3.290 7.584 1.00 53.09 94 SER A O 1
ATOM 737 N N . LYS A 1 95 ? -28.332 4.293 6.466 1.00 55.06 95 LYS A N 1
ATOM 738 C CA . LYS A 1 95 ? -28.981 5.615 6.352 1.00 55.06 95 LYS A CA 1
ATOM 739 C C . LYS A 1 95 ? -29.932 5.742 5.159 1.00 55.06 95 LYS A C 1
ATOM 741 O O . LYS A 1 95 ? -30.866 6.536 5.206 1.00 55.06 95 LYS A O 1
ATOM 746 N N . SER A 1 96 ? -29.719 4.976 4.087 1.00 50.84 96 SER A N 1
ATOM 747 C CA . SER A 1 96 ? -30.569 5.036 2.886 1.00 50.84 96 SER A CA 1
ATOM 748 C C . SER A 1 96 ? -31.999 4.531 3.118 1.00 50.84 96 SER A C 1
ATOM 750 O O . SER A 1 96 ? -32.909 4.963 2.416 1.00 50.84 96 SER A O 1
ATOM 752 N N . ASN A 1 97 ? -32.216 3.704 4.147 1.00 44.00 97 ASN A N 1
ATOM 753 C CA . ASN A 1 97 ? -33.557 3.281 4.559 1.00 44.00 97 ASN A CA 1
ATOM 754 C C . ASN A 1 97 ? -34.365 4.393 5.257 1.00 44.00 97 ASN A C 1
ATOM 756 O O . ASN A 1 97 ? -35.572 4.233 5.412 1.00 44.00 97 ASN A O 1
ATOM 760 N N . GLU A 1 98 ? -33.742 5.509 5.660 1.00 43.78 98 GLU A N 1
ATOM 761 C CA . GLU A 1 98 ? -34.429 6.607 6.363 1.00 43.78 98 GLU A CA 1
ATOM 762 C C . GLU A 1 98 ? -34.737 7.826 5.478 1.00 43.78 98 GLU A C 1
ATOM 764 O O . GLU A 1 98 ? -35.624 8.610 5.799 1.00 43.78 98 GLU A O 1
ATOM 769 N N . LEU A 1 99 ? -34.054 7.997 4.342 1.00 43.81 99 LEU A N 1
ATOM 770 C CA . LEU A 1 99 ? -34.153 9.202 3.506 1.00 43.81 99 LEU A CA 1
ATOM 771 C C . LEU A 1 99 ? -34.833 8.926 2.161 1.00 43.81 99 LEU A C 1
ATOM 773 O O . LEU A 1 99 ? -34.331 9.253 1.088 1.00 43.81 99 LEU A O 1
ATOM 777 N N . GLY A 1 100 ? -36.030 8.350 2.224 1.00 37.12 100 GLY A N 1
ATOM 778 C CA . GLY A 1 100 ? -37.012 8.508 1.160 1.00 37.12 100 GLY A CA 1
ATOM 779 C C . GLY A 1 100 ? -37.733 9.842 1.339 1.00 37.12 100 GLY A C 1
ATOM 780 O O . GLY A 1 100 ? -38.513 9.967 2.277 1.00 37.12 100 GLY A O 1
ATOM 781 N N . SER A 1 101 ? -37.495 10.798 0.430 1.00 40.31 101 SER A N 1
ATOM 782 C CA . SER A 1 101 ? -38.304 12.002 0.115 1.00 40.31 101 SER A CA 1
ATOM 783 C C . SER A 1 101 ? -37.534 13.324 0.218 1.00 40.31 101 SER A C 1
ATOM 785 O O . SER A 1 101 ? -37.379 13.907 1.284 1.00 40.31 101 SER A O 1
ATOM 787 N N . SER A 1 102 ? -37.131 13.872 -0.926 1.00 33.75 102 SER A N 1
ATOM 788 C CA . SER A 1 102 ? -37.722 15.099 -1.489 1.00 33.75 102 SER A CA 1
ATOM 789 C C . SER A 1 102 ? -36.767 15.748 -2.492 1.00 33.75 102 SER A C 1
ATOM 791 O O . SER A 1 102 ? -35.577 15.934 -2.251 1.00 33.75 102 SER A O 1
ATOM 793 N N . ALA A 1 103 ? -37.327 16.071 -3.653 1.00 41.62 103 ALA A N 1
ATOM 794 C CA . ALA A 1 103 ? -36.707 16.881 -4.682 1.00 41.62 103 ALA A CA 1
ATOM 795 C C . ALA A 1 103 ? -36.779 18.364 -4.294 1.00 41.62 103 ALA A C 1
ATOM 797 O O . ALA A 1 103 ? -37.848 18.832 -3.913 1.00 41.62 103 ALA A O 1
ATOM 798 N N . SER A 1 104 ? -35.688 19.115 -4.459 1.00 31.34 104 SER A N 1
ATOM 799 C CA . SER A 1 104 ? -35.732 20.554 -4.761 1.00 31.34 104 SER A CA 1
ATOM 800 C C . SER A 1 104 ? -34.327 21.063 -5.079 1.00 31.34 104 SER A C 1
ATOM 802 O O . SER A 1 104 ? -33.415 20.962 -4.260 1.00 31.34 104 SER A O 1
ATOM 804 N N . GLY A 1 105 ? -34.145 21.586 -6.290 1.00 40.66 105 GLY A N 1
ATOM 805 C CA . GLY A 1 105 ? -32.884 22.167 -6.733 1.00 40.66 105 GLY A CA 1
ATOM 806 C C . GLY A 1 105 ? -32.595 23.530 -6.103 1.00 40.66 105 GLY A C 1
ATOM 807 O O . GLY A 1 105 ? -33.508 24.303 -5.811 1.00 40.66 105 GLY A O 1
ATOM 808 N N . LYS A 1 106 ? -31.304 23.858 -5.978 1.00 33.97 106 LYS A N 1
ATOM 809 C CA . LYS A 1 106 ? -30.785 25.230 -6.111 1.00 33.97 106 LYS A CA 1
ATOM 810 C C . LYS A 1 106 ? -29.257 25.238 -6.174 1.00 33.97 106 LYS A C 1
ATOM 812 O O . LYS A 1 106 ? -28.585 24.845 -5.228 1.00 33.97 106 LYS A O 1
ATOM 817 N N . ASN A 1 107 ? -28.741 25.747 -7.291 1.00 42.72 107 ASN A N 1
ATOM 818 C CA . ASN A 1 107 ? -27.337 26.091 -7.498 1.00 42.72 107 ASN A CA 1
ATOM 819 C C . ASN A 1 107 ? -26.874 27.141 -6.477 1.00 42.72 107 ASN A C 1
ATOM 821 O O . ASN A 1 107 ? -27.478 28.214 -6.376 1.00 42.72 107 ASN A O 1
ATOM 825 N N . LYS A 1 108 ? -25.773 26.861 -5.776 1.00 36.53 108 LYS A N 1
ATOM 826 C CA . LYS A 1 108 ? -24.984 27.857 -5.042 1.00 36.53 108 LYS A CA 1
ATOM 827 C C . LYS A 1 108 ? -23.499 27.550 -5.220 1.00 36.53 108 LYS A C 1
ATOM 829 O O . LYS A 1 108 ? -22.934 26.701 -4.541 1.00 36.53 108 LYS A O 1
ATOM 834 N N . ASP A 1 109 ? -22.916 28.285 -6.156 1.00 41.59 109 ASP A N 1
ATOM 835 C CA . ASP A 1 109 ? -21.484 28.479 -6.343 1.00 41.59 109 ASP A CA 1
ATOM 836 C C . ASP A 1 109 ? -20.816 28.849 -5.009 1.00 41.59 109 ASP A C 1
ATOM 838 O O . ASP A 1 109 ? -21.280 29.756 -4.311 1.00 41.59 109 ASP A O 1
ATOM 842 N N . CYS A 1 110 ? -19.750 28.144 -4.637 1.00 37.31 110 CYS A N 1
ATOM 843 C CA . CYS A 1 110 ? -18.943 28.444 -3.456 1.00 37.31 110 CYS A CA 1
ATOM 844 C C . CYS A 1 110 ? -17.467 28.367 -3.842 1.00 37.31 110 CYS A C 1
ATOM 846 O O . CYS A 1 110 ? -16.835 27.313 -3.767 1.00 37.31 110 CYS A O 1
ATOM 848 N N . GLN A 1 111 ? -16.919 29.510 -4.253 1.00 43.41 111 GLN A N 1
ATOM 849 C CA . GLN A 1 111 ? -15.482 29.683 -4.410 1.00 43.41 111 GLN A CA 1
ATOM 850 C C . GLN A 1 111 ? -14.813 29.543 -3.040 1.00 43.41 111 GLN A C 1
ATOM 852 O O . GLN A 1 111 ? -15.008 30.361 -2.143 1.00 43.41 111 GLN A O 1
ATOM 857 N N . SER A 1 112 ? -14.048 28.468 -2.858 1.00 44.50 112 SER A N 1
ATOM 858 C CA . SER A 1 112 ? -13.217 28.270 -1.673 1.00 44.50 112 SER A CA 1
ATOM 859 C C . SER A 1 112 ? -11.837 28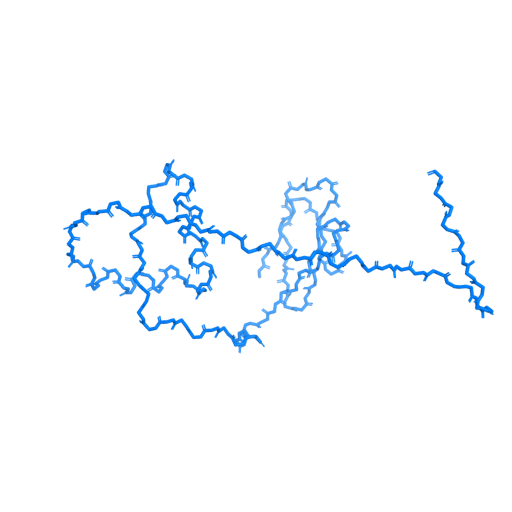.865 -1.944 1.00 44.50 112 SER A C 1
ATOM 861 O O . SER A 1 112 ? -10.993 28.254 -2.601 1.00 44.50 112 SER A O 1
ATOM 863 N N . GLU A 1 113 ? -11.619 30.087 -1.462 1.00 44.47 113 GLU A N 1
ATOM 864 C CA . GLU A 1 113 ? -10.311 30.737 -1.484 1.00 44.47 113 GLU A CA 1
ATOM 865 C C . GLU A 1 113 ? -9.303 29.936 -0.644 1.00 44.47 113 GLU A C 1
ATOM 867 O O . GLU A 1 113 ? -9.444 29.730 0.565 1.00 44.47 113 GLU A O 1
ATOM 872 N N . ARG A 1 114 ? -8.258 29.444 -1.312 1.00 43.84 114 ARG A N 1
ATOM 873 C CA . ARG A 1 114 ? -7.191 28.639 -0.715 1.00 43.84 114 ARG A CA 1
ATOM 874 C C . ARG A 1 114 ? -6.225 29.540 0.057 1.00 43.84 114 ARG A C 1
ATOM 876 O O . ARG A 1 114 ? -5.481 30.311 -0.541 1.00 43.84 114 ARG A O 1
ATOM 883 N N . ALA A 1 115 ? -6.156 29.376 1.377 1.00 54.06 115 ALA A N 1
ATOM 884 C CA . ALA A 1 115 ? -5.168 30.059 2.212 1.00 54.06 115 ALA A CA 1
ATOM 885 C C . ALA A 1 115 ? -3.723 29.696 1.797 1.00 54.06 115 ALA A C 1
ATOM 887 O O . ALA A 1 115 ? -3.296 28.539 1.884 1.00 54.06 115 ALA A O 1
ATOM 888 N N . THR A 1 116 ? -2.947 30.690 1.359 1.00 53.25 116 THR A N 1
ATOM 889 C CA . THR A 1 116 ? -1.539 30.532 0.967 1.00 53.25 116 THR A CA 1
ATOM 890 C C . THR A 1 116 ? -0.648 30.366 2.201 1.00 53.25 116 THR A C 1
ATOM 892 O O . THR A 1 116 ? -0.431 31.312 2.959 1.00 53.25 116 THR A O 1
ATOM 895 N N . LYS A 1 117 ? -0.088 29.169 2.414 1.00 69.88 117 LYS A N 1
ATOM 896 C CA . LYS A 1 117 ? 0.928 28.947 3.457 1.00 69.88 117 LYS A CA 1
ATOM 897 C C . LYS A 1 117 ? 2.269 29.539 3.005 1.00 69.88 117 LYS A C 1
ATOM 899 O O . LYS A 1 117 ? 2.804 29.136 1.975 1.00 69.88 117 LYS A O 1
ATOM 904 N N . ARG A 1 118 ? 2.830 30.475 3.783 1.00 63.94 118 ARG A N 1
ATOM 905 C CA . ARG A 1 118 ? 4.180 31.027 3.555 1.00 63.94 118 ARG A CA 1
ATOM 906 C C . ARG A 1 118 ? 5.219 29.911 3.695 1.00 63.94 118 ARG A C 1
ATOM 908 O O . ARG A 1 118 ? 5.354 29.315 4.761 1.00 63.94 118 ARG A O 1
ATOM 915 N N . VAL A 1 119 ? 5.964 29.648 2.624 1.00 62.59 119 VAL A N 1
ATOM 916 C CA . VAL A 1 119 ? 7.078 28.694 2.616 1.00 62.59 119 VAL A CA 1
ATOM 917 C C . VAL A 1 119 ? 8.257 29.320 3.362 1.00 62.59 119 VAL A C 1
ATOM 919 O O . VAL A 1 119 ? 8.881 30.263 2.876 1.00 62.59 119 VAL A O 1
ATOM 922 N N . LYS A 1 120 ? 8.565 28.821 4.562 1.00 67.75 120 LYS A N 1
ATOM 923 C CA . LYS A 1 120 ? 9.774 29.210 5.297 1.00 67.75 120 LYS A CA 1
ATOM 924 C C . LYS A 1 120 ? 10.932 28.365 4.752 1.00 67.75 120 LYS A C 1
ATOM 926 O O . LYS A 1 120 ? 10.974 27.163 4.994 1.00 67.75 120 LYS A O 1
ATOM 931 N N . LYS A 1 121 ? 11.834 28.967 3.968 1.00 64.19 121 LYS A N 1
ATOM 932 C CA . LYS A 1 121 ? 13.044 28.287 3.473 1.00 64.19 121 LYS A CA 1
ATOM 933 C C . LYS A 1 121 ? 13.959 27.988 4.662 1.00 64.19 121 LYS A C 1
ATOM 935 O O . LYS A 1 121 ? 14.479 28.910 5.286 1.00 64.19 121 LYS A O 1
ATOM 940 N N . MET A 1 122 ? 14.123 26.711 4.985 1.00 58.62 122 MET A N 1
ATOM 941 C CA . MET A 1 122 ? 15.083 26.248 5.981 1.00 58.62 122 MET A CA 1
ATOM 942 C C . MET A 1 122 ? 16.452 26.197 5.298 1.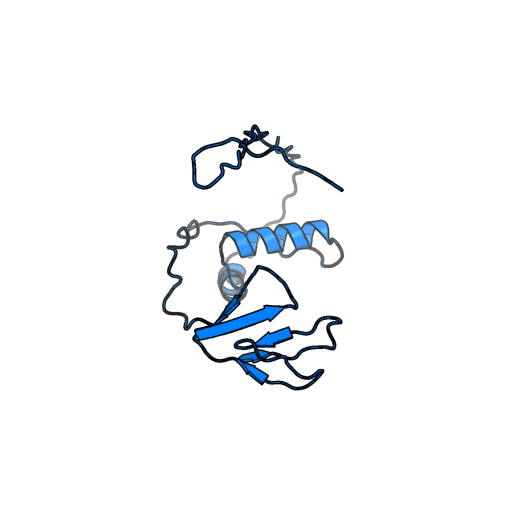00 58.62 122 MET A C 1
ATOM 944 O O . MET A 1 122 ? 16.624 25.456 4.334 1.00 58.62 122 MET A O 1
ATOM 948 N N . ARG A 1 123 ? 17.392 27.051 5.718 1.00 68.25 123 ARG A N 1
ATOM 949 C CA . ARG A 1 123 ? 18.770 27.017 5.209 1.00 68.25 123 ARG A CA 1
ATOM 950 C C . ARG A 1 123 ? 19.519 25.944 5.996 1.00 68.25 123 ARG A C 1
ATOM 952 O O . ARG A 1 123 ? 19.569 26.025 7.219 1.00 68.25 123 ARG A O 1
ATOM 959 N N . VAL A 1 124 ? 20.037 24.942 5.296 1.00 65.38 124 VAL A N 1
ATOM 960 C CA . VAL A 1 124 ? 20.920 23.910 5.852 1.00 65.38 124 VAL A CA 1
ATOM 961 C C . VAL A 1 124 ? 22.357 24.375 5.624 1.00 65.38 124 VAL A C 1
ATOM 963 O O . VAL A 1 124 ? 22.663 24.860 4.538 1.00 65.38 124 VAL A O 1
ATOM 966 N N . SER A 1 125 ? 23.214 24.267 6.637 1.00 74.50 125 SER A N 1
ATOM 967 C CA . SER A 1 125 ? 24.658 24.476 6.511 1.00 74.50 125 SER A CA 1
ATOM 968 C C . SER A 1 125 ? 25.391 23.198 6.902 1.00 74.50 125 SER A C 1
ATOM 970 O O . SER A 1 125 ? 24.961 22.473 7.801 1.00 74.50 125 SER A O 1
ATOM 972 N N . PHE A 1 126 ? 26.490 22.914 6.209 1.00 72.38 126 PHE A N 1
ATOM 973 C CA . PHE A 1 126 ? 27.332 21.752 6.466 1.00 72.38 126 PHE A CA 1
ATOM 974 C C . PHE A 1 126 ? 28.609 22.214 7.165 1.00 72.38 126 PHE A C 1
ATOM 976 O O . PHE A 1 126 ? 29.229 23.196 6.754 1.00 72.38 126 PHE A O 1
ATOM 983 N N . ARG A 1 127 ? 28.980 21.525 8.247 1.00 81.19 127 ARG A N 1
ATOM 984 C CA . ARG A 1 127 ? 30.207 21.787 9.005 1.00 81.19 127 ARG A CA 1
ATOM 985 C C . ARG A 1 127 ? 31.081 20.541 9.056 1.00 81.19 127 ARG A C 1
ATOM 987 O O . ARG A 1 127 ? 30.551 19.433 9.116 1.00 81.19 127 ARG A O 1
ATOM 994 N N . ASP A 1 128 ? 32.395 20.727 9.029 1.00 76.62 128 ASP A N 1
ATOM 995 C CA . ASP A 1 128 ? 33.363 19.652 9.238 1.00 76.62 128 ASP A CA 1
ATOM 996 C C . ASP A 1 128 ? 33.493 19.272 10.732 1.00 76.62 128 ASP A C 1
ATOM 998 O O . ASP A 1 128 ? 32.873 19.870 11.617 1.00 76.62 128 ASP A O 1
ATOM 1002 N N . GLN A 1 129 ? 34.313 18.258 11.020 1.00 76.50 129 GLN A N 1
ATOM 1003 C CA . GLN A 1 129 ? 34.517 17.725 12.374 1.00 76.50 129 GLN A CA 1
ATOM 1004 C C . GLN A 1 129 ? 35.284 18.680 13.309 1.00 76.50 129 GLN A C 1
ATOM 1006 O O . GLN A 1 129 ? 35.322 18.447 14.516 1.00 76.50 129 GLN A O 1
ATOM 1011 N N . VAL A 1 130 ? 35.877 19.751 12.771 1.00 77.62 130 VAL A N 1
ATOM 1012 C CA . VAL A 1 130 ? 36.573 20.809 13.519 1.00 77.62 130 VAL A CA 1
ATOM 1013 C C . VAL A 1 130 ? 35.810 22.146 13.492 1.00 77.62 130 VAL A C 1
ATOM 1015 O O . VAL A 1 130 ? 36.283 23.140 14.039 1.00 77.62 130 VAL A O 1
ATOM 1018 N N . GLY A 1 131 ? 34.594 22.165 12.932 1.00 73.75 131 GLY A N 1
ATOM 1019 C CA . GLY A 1 131 ? 33.674 23.302 12.920 1.00 73.75 131 GLY A CA 1
ATOM 1020 C C . GLY A 1 131 ? 33.781 24.254 11.721 1.00 73.75 131 GLY A C 1
ATOM 1021 O O . GLY A 1 131 ? 33.097 25.281 11.736 1.00 73.75 131 GLY A O 1
ATOM 1022 N N . GLY A 1 132 ? 34.579 23.940 10.699 1.00 77.00 132 GLY A N 1
ATOM 1023 C CA . GLY A 1 132 ? 34.697 24.706 9.454 1.00 77.00 132 GLY A CA 1
ATOM 1024 C C . GLY A 1 132 ? 33.464 24.570 8.553 1.00 77.00 132 GLY A C 1
ATOM 1025 O O . GLY A 1 132 ? 32.868 23.499 8.465 1.00 77.00 132 GLY A O 1
ATOM 1026 N N . GLU A 1 133 ? 33.046 25.659 7.900 1.00 77.69 133 GLU A N 1
ATOM 1027 C CA . GLU A 1 133 ? 31.894 25.678 6.982 1.00 77.69 133 GLU A CA 1
ATOM 1028 C C . GLU A 1 133 ? 32.281 25.098 5.610 1.00 77.69 133 GLU A C 1
ATOM 1030 O O . GLU A 1 133 ? 33.227 25.567 4.977 1.00 77.69 133 GLU A O 1
ATOM 1035 N N . LEU A 1 134 ? 31.561 24.067 5.154 1.00 67.75 134 LEU A N 1
ATOM 1036 C CA . LEU A 1 134 ? 31.817 23.389 3.879 1.00 67.75 134 LEU A CA 1
ATOM 1037 C C . LEU A 1 134 ? 30.989 24.029 2.756 1.00 67.75 134 LEU A C 1
ATOM 1039 O O . LEU A 1 134 ? 29.772 24.174 2.877 1.00 67.75 134 LEU A O 1
ATOM 1043 N N . VAL A 1 135 ? 31.648 24.385 1.650 1.00 71.94 135 VAL A N 1
ATOM 1044 C CA . VAL A 1 135 ? 30.996 24.938 0.453 1.00 71.94 135 VAL A CA 1
ATOM 1045 C C . VAL A 1 135 ? 30.398 23.802 -0.378 1.00 71.94 135 VAL A C 1
ATOM 1047 O O . VAL A 1 135 ? 31.060 22.801 -0.646 1.00 71.94 135 VAL A O 1
ATOM 1050 N N . GLU A 1 136 ? 29.144 23.963 -0.795 1.00 67.19 136 GLU A N 1
ATOM 1051 C CA . GLU A 1 136 ? 28.457 23.038 -1.698 1.00 67.19 136 GLU A CA 1
ATOM 1052 C C . GLU A 1 136 ? 29.119 23.077 -3.086 1.00 67.19 136 GLU A C 1
ATOM 1054 O O . GLU A 1 136 ? 29.027 24.074 -3.802 1.00 67.19 136 GLU A O 1
ATOM 1059 N N . VAL A 1 137 ? 29.815 22.002 -3.464 1.00 59.53 137 VAL A N 1
ATOM 1060 C CA . VAL A 1 137 ? 30.336 21.814 -4.824 1.00 59.53 137 VAL A CA 1
ATOM 1061 C C . VAL A 1 137 ? 29.321 20.976 -5.595 1.00 59.53 137 VAL A C 1
ATOM 1063 O O . VAL A 1 137 ? 29.186 19.780 -5.342 1.00 59.53 137 VAL A O 1
ATOM 1066 N N . VAL A 1 138 ? 28.588 21.607 -6.512 1.00 64.94 138 VAL A N 1
ATOM 1067 C CA . VAL A 1 138 ? 27.670 20.927 -7.440 1.00 64.94 138 VAL A CA 1
ATOM 1068 C C . VAL A 1 138 ? 28.419 20.693 -8.754 1.00 64.94 138 VAL A C 1
ATOM 1070 O O . VAL A 1 138 ? 28.955 21.647 -9.320 1.00 64.94 138 VAL A O 1
ATOM 1073 N N . GLY A 1 139 ? 28.507 19.434 -9.188 1.00 46.59 139 GLY A N 1
ATOM 1074 C CA . GLY A 1 139 ? 29.074 19.023 -10.481 1.00 46.59 139 GLY A CA 1
ATOM 1075 C C . GLY A 1 139 ? 28.021 18.882 -11.570 1.00 46.59 139 GLY A C 1
ATOM 1076 O O . GLY A 1 139 ? 26.835 18.689 -11.216 1.00 46.59 139 GLY A O 1
#

Sequence (139 aa):
VYVIDLGSAHGTFVANERLTKDSPVEFEVGQSLRFAASTRVYILRKNDAALFPRPKPPTEINFPPPPDPSDEDAVVTYNTLLNRYGITKSDLVSKSNELGSSASGKNKDCQSERATKRVKKMRVSFRDQVGGELVEVVG

Foldseek 3Di:
DWDAAQCPVQAKDKQNHGHDHPDIDDHDAQIWIDDHPDPDIDGHHDCPPDPDPQPQQPPDDDQDPQDDPVDPVSNVVNVVVCVNNVHDPVNVVVCVVPDDDDDDDDDDDDDDDDDDDDDDDDDDWDADPVGHTDDDDDD

Organism: NCBI:txid97028

Radius of gyration: 24.2 Å; chains: 1; bounding box: 75×46×34 Å